Protein AF-A0A3P7KUK9-F1 (afdb_monomer)

Mean predicted aligned error: 14.79 Å

Solvent-accessible surface area (backbone atoms only — not comparable to full-atom values): 10837 Å² total; per-residue (Å²): 142,77,85,79,79,75,80,73,83,70,85,74,83,80,68,60,96,86,62,85,82,85,73,78,78,83,89,79,85,81,77,76,93,83,82,73,59,94,91,58,82,87,87,75,86,86,89,79,91,74,64,90,83,70,60,75,50,48,41,81,58,96,89,52,70,46,83,48,63,52,75,50,76,48,68,54,90,99,47,77,74,46,76,46,77,48,77,50,80,44,74,70,70,83,84,68,58,98,59,82,77,77,77,87,49,91,82,66,85,66,94,69,79,78,78,51,71,68,56,53,51,49,51,53,50,49,62,74,67,46,82,90,62,84,66,71,45,76,42,64,54,101,91,40,81,75,48,73,52,111

Sequence (150 aa):
MGAHVAFRDRPTTAISRSASTVYSSKPNVLFCDVELSHGESRQFNCEIPLPMHEVPPSFRGHLVRYLNRITVAVQHVRAPIKLMHIPIRIIPAVGVDDAPKVEKNPFLTGNMASATISQTMMAAVDEITAPKRAYMFSMTNAQGKVATMT

Radius of gyration: 25.28 Å; Cα contacts (8 Å, |Δi|>4): 97; chains: 1; bounding box: 64×76×61 Å

InterPro domains:
  IPR014848 Reduced growth phenotype protein 1 [PF08737] (21-95)
  IPR014848 Reduced growth phenotype protein 1 [PTHR12507] (20-112)

pLDDT: mean 76.37, std 16.91, range [35.62, 95.88]

Secondary structure (DSSP, 8-state):
----------------TT---S--PPP----SS----TT------------TTTS---EE-SS-EE-EEEEEEE--TTSPPEEEEEEE-----TT--SS------TT--S-PPPPPHHHHHHHHHHHHHS------EEEEETTEEEEEE-

Foldseek 3Di:
DDDPPPPDPDPDPDDPPPDDDQDDFDDDDQDDPDDADVVGDDDTDDDTDDDLPRQDFQDDDPVDGDWDWDWDWDDDVVDDIDIDTHTDGGDDCPPLDPDQPPPPPVPPPDDDDGDDSVRVVVVVVCVVPPPPDPPWDFDADPVGTDDIDD

Organism: Strongylus vulgaris (NCBI:txid40348)

Structure (mmCIF, N/CA/C/O backbone):
data_AF-A0A3P7KUK9-F1
#
_entry.id   AF-A0A3P7KUK9-F1
#
loop_
_atom_site.group_PDB
_atom_site.id
_atom_site.type_symbol
_atom_site.label_atom_id
_atom_site.label_alt_id
_atom_site.label_comp_id
_atom_site.label_asym_id
_atom_site.label_entity_id
_atom_site.label_seq_id
_atom_site.pdbx_PDB_ins_code
_atom_site.Cartn_x
_atom_site.Cartn_y
_atom_site.Cartn_z
_atom_site.occupancy
_atom_site.B_iso_or_equiv
_atom_site.auth_seq_id
_atom_site.auth_comp_id
_atom_site.auth_asym_id
_atom_site.auth_atom_id
_atom_site.pdbx_PDB_model_num
ATOM 1 N N . MET A 1 1 ? -27.101 -36.399 7.937 1.00 38.41 1 MET A N 1
ATOM 2 C CA . MET A 1 1 ? -26.782 -35.209 8.755 1.00 38.41 1 MET A CA 1
ATOM 3 C C . MET A 1 1 ? -25.519 -34.578 8.192 1.00 38.41 1 MET A C 1
ATOM 5 O O . MET A 1 1 ? -24.437 -35.066 8.471 1.00 38.41 1 MET A O 1
ATOM 9 N N . GLY A 1 2 ? -25.653 -33.578 7.320 1.00 35.88 2 GLY A N 1
ATOM 10 C CA . GLY A 1 2 ? -24.520 -32.827 6.775 1.00 35.88 2 GLY A CA 1
ATOM 11 C C . GLY A 1 2 ? -24.664 -31.376 7.206 1.00 35.88 2 GLY A C 1
ATOM 12 O O . GLY A 1 2 ? -25.622 -30.720 6.808 1.00 35.88 2 GLY A O 1
ATOM 13 N N . ALA A 1 3 ? -23.775 -30.906 8.078 1.00 37.09 3 ALA A N 1
ATOM 14 C CA . ALA A 1 3 ? -23.769 -29.523 8.530 1.00 37.09 3 ALA A CA 1
ATOM 15 C C . ALA A 1 3 ? -23.305 -28.629 7.374 1.00 37.09 3 ALA A C 1
ATOM 17 O O . ALA A 1 3 ? -22.135 -28.634 6.997 1.00 37.09 3 ALA A O 1
ATOM 18 N N . HIS A 1 4 ? -24.239 -27.877 6.796 1.00 36.06 4 HIS A N 1
ATOM 19 C CA . HIS A 1 4 ? -23.937 -26.818 5.844 1.00 36.06 4 HIS A CA 1
ATOM 20 C C . HIS A 1 4 ? -23.233 -25.694 6.615 1.00 36.06 4 HIS A C 1
ATOM 22 O O . HIS A 1 4 ? -23.861 -24.949 7.369 1.00 36.06 4 HIS A O 1
ATOM 28 N N . VAL A 1 5 ? -21.910 -25.602 6.485 1.00 39.75 5 VAL A N 1
ATOM 29 C CA . VAL A 1 5 ? -21.132 -24.502 7.061 1.00 39.75 5 VAL A CA 1
ATOM 30 C C . VAL A 1 5 ? -21.420 -23.265 6.217 1.00 39.75 5 VAL A C 1
ATOM 32 O O . VAL A 1 5 ? -20.861 -23.084 5.139 1.00 39.75 5 VAL A O 1
ATOM 35 N N . ALA A 1 6 ? -22.351 -22.436 6.687 1.00 37.38 6 ALA A N 1
ATOM 36 C CA . ALA A 1 6 ? -22.606 -21.123 6.119 1.00 37.38 6 ALA A CA 1
ATOM 37 C C . ALA A 1 6 ? -21.325 -20.285 6.230 1.00 37.38 6 ALA A C 1
ATOM 39 O O . ALA A 1 6 ? -20.898 -19.910 7.327 1.00 37.38 6 ALA A O 1
ATOM 40 N N . PHE A 1 7 ? -20.698 -20.018 5.086 1.00 36.16 7 PHE A N 1
ATOM 41 C CA . PHE A 1 7 ? -19.596 -19.076 4.973 1.00 36.16 7 PHE A CA 1
ATOM 42 C C . PHE A 1 7 ? -20.163 -17.695 5.317 1.00 36.16 7 PHE A C 1
ATOM 44 O O . PHE A 1 7 ? -20.912 -17.109 4.542 1.00 36.16 7 PHE A O 1
ATOM 51 N N . ARG A 1 8 ? -19.909 -17.220 6.540 1.00 35.62 8 ARG A N 1
ATOM 52 C CA . ARG A 1 8 ? -20.341 -15.890 6.976 1.00 35.62 8 ARG A CA 1
ATOM 53 C C . ARG A 1 8 ? -19.678 -14.855 6.073 1.00 35.62 8 ARG A C 1
ATOM 55 O O . ARG A 1 8 ? -18.452 -14.738 6.091 1.00 35.62 8 ARG A O 1
ATOM 62 N N . ASP A 1 9 ? -20.490 -14.098 5.342 1.00 42.16 9 ASP A N 1
ATOM 63 C CA . ASP A 1 9 ? -20.069 -12.883 4.653 1.00 42.16 9 ASP A CA 1
ATOM 64 C C . ASP A 1 9 ? -19.411 -11.947 5.671 1.00 42.16 9 ASP A C 1
ATOM 66 O O . ASP A 1 9 ? -20.064 -11.311 6.502 1.00 42.16 9 ASP A O 1
ATOM 70 N N . ARG A 1 10 ? -18.076 -11.898 5.648 1.00 49.19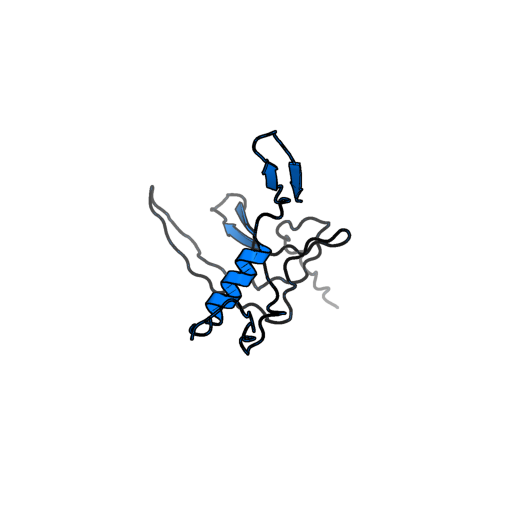 10 ARG A N 1
ATOM 71 C CA . ARG A 1 10 ? -17.335 -10.854 6.350 1.00 49.19 10 ARG A CA 1
ATOM 72 C C . ARG A 1 10 ? -17.710 -9.524 5.698 1.00 49.19 10 ARG A C 1
ATOM 74 O O . ARG A 1 10 ? -17.665 -9.440 4.470 1.00 49.19 10 ARG A O 1
ATOM 81 N N . PRO A 1 11 ? -18.029 -8.474 6.473 1.00 41.56 11 PRO A N 1
ATOM 82 C CA . PRO A 1 11 ? -18.232 -7.152 5.909 1.00 41.56 11 PRO A CA 1
ATOM 83 C C . PRO A 1 11 ? -16.924 -6.694 5.253 1.00 41.56 11 PRO A C 1
ATOM 85 O O . PRO A 1 11 ? -15.966 -6.308 5.921 1.00 41.56 11 PRO A O 1
ATOM 88 N N . THR A 1 12 ? -16.877 -6.797 3.925 1.00 51.41 12 THR A N 1
ATOM 89 C CA . THR A 1 12 ? -15.814 -6.244 3.088 1.00 51.41 12 THR A CA 1
ATOM 90 C C . THR A 1 12 ? -15.818 -4.734 3.275 1.00 51.41 12 THR A C 1
ATOM 92 O O . THR A 1 12 ? -16.816 -4.061 3.008 1.00 51.41 12 THR A O 1
ATOM 95 N N . THR A 1 13 ? -14.699 -4.190 3.746 1.00 52.66 13 THR A N 1
ATOM 96 C CA . THR A 1 13 ? -14.477 -2.753 3.897 1.00 52.66 13 THR A CA 1
ATOM 97 C C . THR A 1 13 ? -14.360 -2.107 2.515 1.00 52.66 13 THR A C 1
ATOM 99 O O . THR A 1 13 ? -13.278 -1.967 1.958 1.00 52.66 13 THR A O 1
ATOM 102 N N . ALA A 1 14 ? -15.521 -1.781 1.942 1.00 46.03 14 ALA A N 1
ATOM 103 C CA . ALA A 1 14 ? -15.763 -0.889 0.807 1.00 46.03 14 ALA A CA 1
ATOM 104 C C . ALA A 1 14 ? -14.575 -0.705 -0.164 1.00 46.03 14 ALA A C 1
ATOM 106 O O . ALA A 1 14 ? -13.935 0.347 -0.230 1.00 46.03 14 ALA A O 1
ATOM 107 N N . ILE A 1 15 ? -14.310 -1.732 -0.971 1.00 51.94 15 ILE A N 1
ATOM 108 C CA . ILE A 1 15 ? -13.615 -1.573 -2.250 1.00 51.94 15 ILE A CA 1
ATOM 109 C C . ILE A 1 15 ? -14.701 -1.308 -3.302 1.00 51.94 15 ILE A C 1
ATOM 111 O O . ILE A 1 15 ? -15.746 -1.956 -3.288 1.00 51.94 15 ILE A O 1
ATOM 115 N N . SER A 1 16 ? -14.494 -0.304 -4.164 1.00 49.31 16 SER A N 1
ATOM 116 C CA . SER A 1 16 ? -15.410 0.034 -5.265 1.00 49.31 16 SER A CA 1
ATOM 117 C C . SER A 1 16 ? -15.826 -1.232 -6.019 1.00 49.31 16 SER A C 1
ATOM 119 O O . SER A 1 16 ? -14.959 -2.013 -6.404 1.00 49.31 16 SER A O 1
ATOM 121 N N . ARG A 1 17 ? -17.129 -1.414 -6.282 1.00 52.97 17 ARG A N 1
ATOM 122 C CA . ARG A 1 17 ? -17.685 -2.601 -6.971 1.00 52.97 17 ARG A CA 1
ATOM 123 C C . ARG A 1 17 ? -17.087 -2.854 -8.369 1.00 52.97 17 ARG A C 1
ATOM 125 O O . ARG A 1 17 ? -17.307 -3.915 -8.933 1.00 52.97 17 ARG A O 1
ATOM 132 N N . SER A 1 18 ? -16.342 -1.894 -8.922 1.00 60.47 18 SER A N 1
ATOM 133 C CA . SER A 1 18 ? -15.690 -1.959 -10.235 1.00 60.47 18 SER A CA 1
ATOM 134 C C . SER A 1 18 ? -14.186 -2.275 -10.198 1.00 60.47 18 SER A C 1
ATOM 136 O O . SER A 1 18 ? -13.560 -2.321 -11.254 1.00 60.47 18 SER A O 1
ATOM 138 N N . ALA A 1 19 ? -13.574 -2.423 -9.018 1.00 68.00 19 ALA A N 1
ATOM 139 C CA . ALA A 1 19 ? -12.136 -2.650 -8.881 1.00 68.00 19 ALA A CA 1
ATOM 140 C C . ALA A 1 19 ? -11.863 -4.069 -8.369 1.00 68.00 19 ALA A C 1
ATOM 142 O O . ALA A 1 19 ? -12.209 -4.399 -7.237 1.00 68.00 19 ALA A O 1
ATOM 143 N N . SER A 1 20 ? -11.221 -4.895 -9.198 1.00 83.62 20 SER A N 1
ATOM 144 C CA . SER A 1 20 ? -10.747 -6.217 -8.783 1.00 83.62 20 SER A CA 1
ATOM 145 C C . SER A 1 20 ? -9.461 -6.080 -7.972 1.00 83.62 20 SER A C 1
ATOM 147 O O . SER A 1 20 ? -8.496 -5.463 -8.427 1.00 83.62 20 SER A O 1
ATOM 149 N 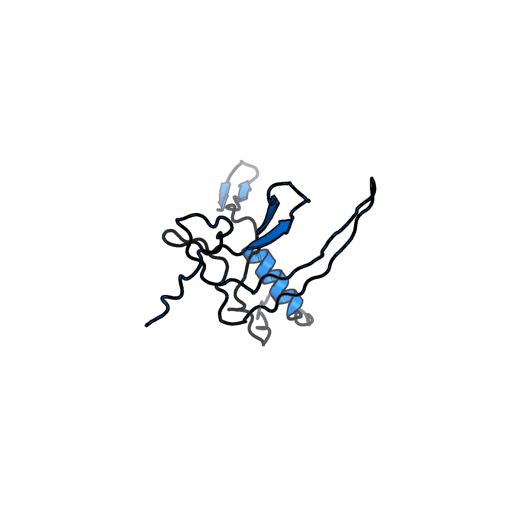N . THR A 1 21 ? -9.434 -6.668 -6.778 1.00 88.06 21 THR A N 1
ATOM 150 C CA . THR A 1 21 ? -8.219 -6.754 -5.962 1.00 88.06 21 THR A CA 1
ATOM 151 C C . THR A 1 21 ? -7.286 -7.793 -6.568 1.00 88.06 21 THR A C 1
ATOM 153 O O . THR A 1 21 ? -7.638 -8.964 -6.647 1.00 88.06 21 THR A O 1
ATOM 156 N N . VAL A 1 22 ? -6.099 -7.360 -6.990 1.00 88.06 22 VAL A N 1
ATOM 157 C CA . VAL A 1 22 ? -5.051 -8.255 -7.512 1.00 88.06 22 VAL A CA 1
ATOM 158 C C . VAL A 1 22 ? -4.165 -8.762 -6.380 1.00 88.06 22 VAL A C 1
ATOM 160 O O . VAL A 1 22 ? -3.839 -9.939 -6.325 1.00 88.06 22 VAL A O 1
ATOM 163 N N . TYR A 1 23 ? -3.826 -7.877 -5.442 1.00 89.44 23 TYR A N 1
ATOM 164 C CA . TYR A 1 23 ? -3.019 -8.190 -4.272 1.00 89.44 23 TYR A CA 1
ATOM 165 C C . TYR A 1 23 ? -3.566 -7.460 -3.044 1.00 89.44 23 TYR A C 1
ATOM 167 O O . TYR A 1 23 ? -3.952 -6.290 -3.121 1.00 89.44 23 TYR A O 1
ATOM 175 N N . SER A 1 24 ? -3.577 -8.150 -1.906 1.00 90.00 24 SER A N 1
ATOM 176 C CA . SER A 1 24 ? -3.794 -7.561 -0.586 1.00 90.00 24 SER A CA 1
ATOM 177 C C . SER A 1 24 ? -2.929 -8.302 0.421 1.00 90.00 24 SER A C 1
ATOM 179 O O . SER A 1 24 ? -3.021 -9.524 0.532 1.00 90.00 24 SER A O 1
ATOM 181 N N . SER A 1 25 ? -2.134 -7.569 1.196 1.00 90.44 25 SER A N 1
ATOM 182 C CA . SER A 1 25 ? -1.432 -8.153 2.336 1.00 90.44 25 SER A CA 1
ATOM 183 C C . SER A 1 25 ? -2.421 -8.563 3.433 1.00 90.44 25 SER A C 1
ATOM 185 O O . SER A 1 25 ? -3.587 -8.143 3.450 1.00 90.44 25 SER A O 1
ATOM 187 N N . LYS A 1 26 ? -1.945 -9.380 4.381 1.00 90.75 26 LYS A N 1
ATOM 188 C CA . LYS A 1 26 ? -2.677 -9.626 5.627 1.00 90.75 26 LYS A CA 1
ATOM 189 C C . LYS A 1 26 ? -2.776 -8.306 6.413 1.00 90.75 26 LYS A C 1
ATOM 191 O O . LYS A 1 26 ? -1.768 -7.606 6.518 1.00 90.75 26 LYS A O 1
ATOM 196 N N . PRO A 1 27 ? -3.956 -7.942 6.946 1.00 91.38 27 PRO A N 1
ATOM 197 C CA . PRO A 1 27 ? -4.087 -6.764 7.797 1.00 91.38 27 PRO A CA 1
ATOM 198 C C . PRO A 1 27 ? -3.258 -6.904 9.079 1.00 91.38 27 PRO A C 1
ATOM 200 O O . PRO A 1 27 ? -3.311 -7.950 9.725 1.00 91.38 27 PRO A O 1
ATOM 203 N N . ASN A 1 28 ? -2.562 -5.835 9.469 1.00 92.94 28 ASN A N 1
ATOM 204 C CA . ASN A 1 28 ? -1.810 -5.763 10.722 1.00 92.94 28 ASN A CA 1
ATOM 205 C C . ASN A 1 28 ? -2.550 -4.878 11.733 1.00 92.94 28 ASN A C 1
ATOM 207 O O . ASN A 1 28 ? -2.988 -3.775 11.400 1.00 92.94 28 ASN A O 1
ATOM 211 N N . VAL A 1 29 ? -2.673 -5.356 12.972 1.00 94.06 29 VAL A N 1
ATOM 212 C CA . VAL A 1 29 ? -3.226 -4.576 14.087 1.00 94.06 29 VAL A CA 1
ATOM 213 C C . VAL A 1 29 ? -2.110 -3.709 14.663 1.00 94.06 29 VAL A C 1
ATOM 215 O O . VAL A 1 29 ? -1.112 -4.236 15.140 1.00 94.06 29 VAL A O 1
ATOM 218 N N . LEU A 1 30 ? -2.268 -2.385 14.589 1.00 94.00 30 LEU A N 1
ATOM 219 C CA . LEU A 1 30 ? -1.258 -1.429 15.066 1.00 94.00 30 LEU A CA 1
ATOM 220 C C . LEU A 1 30 ? -1.357 -1.165 16.569 1.00 94.00 30 LEU A C 1
ATOM 222 O O . LEU A 1 30 ? -0.346 -0.972 17.235 1.00 94.00 30 LEU A O 1
ATOM 226 N N . PHE A 1 31 ? -2.580 -1.133 17.088 1.00 93.25 31 PHE A N 1
ATOM 227 C CA . PHE A 1 31 ? -2.875 -0.889 18.490 1.00 93.25 31 PHE A CA 1
ATOM 228 C C . PHE A 1 31 ? -4.252 -1.449 18.839 1.00 93.25 31 PHE A C 1
ATOM 230 O O . PHE A 1 31 ? -5.123 -1.575 17.975 1.00 93.25 31 PHE A O 1
ATOM 237 N N . CYS A 1 32 ? -4.444 -1.719 20.125 1.00 91.38 32 CYS A N 1
ATOM 238 C CA . CYS A 1 32 ? -5.742 -1.920 20.755 1.00 91.38 32 CYS A CA 1
ATOM 239 C C . CYS A 1 32 ? -5.850 -0.899 21.890 1.00 91.38 32 CYS A C 1
ATOM 241 O O . CYS A 1 32 ? -4.833 -0.586 22.507 1.00 91.38 32 CYS A O 1
ATOM 243 N N . ASP A 1 33 ? -7.052 -0.374 22.129 1.00 89.50 33 ASP A N 1
ATOM 244 C CA . ASP A 1 33 ? -7.363 0.463 23.296 1.00 89.50 33 ASP A CA 1
ATOM 245 C C . ASP A 1 33 ? -6.377 1.625 23.521 1.00 89.50 33 ASP A C 1
ATOM 247 O O . ASP A 1 33 ? -5.834 1.824 24.605 1.00 89.50 33 ASP A O 1
ATOM 251 N N . VAL A 1 34 ? -6.113 2.400 22.461 1.00 91.81 34 VAL A N 1
ATOM 252 C CA . VAL A 1 34 ? -5.274 3.596 22.575 1.00 91.81 34 VAL A CA 1
ATOM 253 C C . VAL A 1 34 ? -6.076 4.742 23.190 1.00 91.81 34 VAL A C 1
ATOM 255 O O . VAL A 1 34 ? -7.109 5.154 22.663 1.00 91.81 34 VAL A O 1
ATOM 258 N N . GLU A 1 35 ? -5.564 5.288 24.283 1.00 92.75 35 GLU A N 1
ATOM 259 C CA . GLU A 1 35 ? -6.049 6.525 24.888 1.00 92.75 35 GLU A CA 1
ATOM 260 C C . GLU A 1 35 ? -5.024 7.627 24.619 1.00 92.75 35 GLU A C 1
ATOM 262 O O . GLU A 1 35 ? -3.822 7.417 24.791 1.00 92.75 35 GLU A O 1
ATOM 267 N N . LEU A 1 36 ? -5.499 8.781 24.148 1.00 92.62 36 LEU A N 1
ATOM 268 C CA . LEU A 1 36 ? -4.673 9.948 23.848 1.00 92.62 36 LEU A CA 1
ATOM 269 C C . LEU A 1 36 ? -5.240 11.162 24.577 1.00 92.62 36 LEU A C 1
ATOM 271 O O . LEU A 1 36 ? -6.423 11.484 24.438 1.00 92.62 36 LEU A O 1
ATOM 275 N N . SER A 1 37 ? -4.385 11.851 25.322 1.00 95.38 37 SER A N 1
ATOM 276 C CA . SER A 1 37 ? -4.702 13.139 25.934 1.00 95.38 37 SER A CA 1
ATOM 277 C C . SER A 1 37 ? -4.680 14.268 24.897 1.00 95.38 37 SER A C 1
ATOM 279 O O . SER A 1 37 ? -4.163 14.124 23.789 1.00 95.38 37 SER A O 1
ATOM 281 N N . HIS A 1 38 ? -5.220 15.435 25.249 1.00 94.56 38 HIS A N 1
ATOM 282 C CA . HIS A 1 38 ? -5.172 16.615 24.383 1.00 94.56 38 HIS A CA 1
ATOM 283 C C . HIS A 1 38 ? -3.720 16.973 24.032 1.00 94.56 38 HIS A C 1
ATOM 285 O O . HIS A 1 38 ? -2.906 17.215 24.918 1.00 94.56 38 HIS A O 1
ATOM 291 N N . GLY A 1 39 ? -3.403 17.004 22.736 1.00 95.88 39 GLY A N 1
ATOM 292 C CA . GLY A 1 39 ? -2.048 17.275 22.245 1.00 95.88 39 GLY A CA 1
ATOM 293 C C . GLY A 1 39 ? -1.081 16.088 22.327 1.00 95.88 39 GLY A C 1
ATOM 294 O O . GLY A 1 39 ? 0.051 16.209 21.863 1.00 95.88 39 GLY A O 1
ATOM 295 N N . GLU A 1 40 ? -1.503 14.940 22.863 1.00 95.88 40 GLU A N 1
ATOM 296 C CA . GLU A 1 40 ? -0.703 13.716 22.848 1.00 95.88 40 GLU A CA 1
ATOM 297 C C . GLU A 1 40 ? -0.700 13.111 21.440 1.00 95.88 40 GLU A C 1
ATOM 299 O O . GLU A 1 40 ? -1.727 13.033 20.761 1.00 95.88 40 GLU A O 1
ATOM 304 N N . SER A 1 41 ? 0.466 12.642 21.006 1.00 94.25 41 SER A N 1
ATOM 305 C CA . SER A 1 41 ? 0.605 11.843 19.794 1.00 94.25 41 SER A CA 1
ATOM 306 C C . SER A 1 41 ? 1.343 10.555 20.128 1.00 94.25 41 SER A C 1
ATOM 308 O O . SER A 1 41 ? 2.279 10.551 20.927 1.00 94.25 41 SER A O 1
ATOM 310 N N . ARG A 1 42 ? 0.905 9.449 19.525 1.00 94.06 42 ARG A N 1
ATOM 311 C CA . ARG A 1 42 ? 1.592 8.159 19.608 1.00 94.06 42 ARG A CA 1
ATOM 312 C C . ARG A 1 42 ? 1.934 7.671 18.219 1.00 94.06 42 ARG A C 1
ATOM 314 O O . ARG A 1 42 ? 1.134 7.788 17.291 1.00 94.06 42 ARG A O 1
ATOM 321 N N . GLN A 1 43 ? 3.124 7.104 18.108 1.00 95.00 43 GLN A N 1
ATOM 322 C CA . GLN A 1 43 ? 3.639 6.546 16.873 1.00 95.00 43 GLN A CA 1
ATOM 323 C C . GLN A 1 43 ? 3.640 5.022 16.962 1.00 95.00 43 GLN A C 1
ATOM 325 O O . GLN A 1 43 ? 4.082 4.446 17.953 1.00 95.00 43 GLN A O 1
ATOM 330 N N . PHE A 1 44 ? 3.157 4.382 15.902 1.00 94.19 44 PHE A N 1
ATOM 331 C CA . PHE A 1 44 ? 3.154 2.933 15.746 1.00 94.19 44 PHE A CA 1
ATOM 332 C C . PHE A 1 44 ? 3.897 2.590 14.462 1.00 94.19 44 PHE A C 1
ATOM 334 O O . PHE A 1 44 ? 3.667 3.218 13.428 1.00 94.19 44 PHE A O 1
ATOM 341 N N . ASN A 1 45 ? 4.774 1.593 14.529 1.00 94.19 45 ASN A N 1
ATOM 342 C CA . ASN A 1 45 ? 5.544 1.126 13.383 1.00 94.19 45 ASN A CA 1
ATOM 343 C C . ASN A 1 45 ? 4.962 -0.194 12.880 1.00 94.19 45 ASN A C 1
ATOM 345 O O . ASN A 1 45 ? 4.523 -1.033 13.665 1.00 94.19 45 ASN A O 1
ATOM 349 N N . CYS A 1 46 ? 4.944 -0.367 11.562 1.00 91.81 46 CYS A N 1
ATOM 350 C CA . CYS A 1 46 ? 4.419 -1.558 10.915 1.00 91.81 46 CYS A CA 1
ATOM 351 C C . CYS A 1 46 ? 5.229 -1.861 9.670 1.00 91.81 46 CYS A C 1
ATOM 353 O O . CYS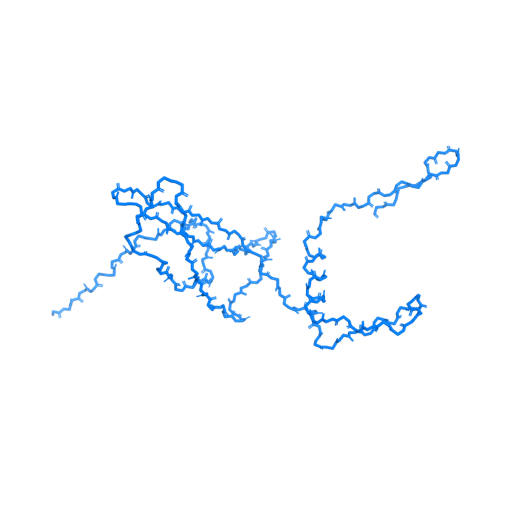 A 1 46 ? 5.394 -1.002 8.805 1.00 91.81 46 CYS A O 1
ATOM 355 N N . GLU A 1 47 ? 5.685 -3.102 9.581 1.00 91.88 47 GLU A N 1
ATOM 356 C CA . GLU A 1 47 ? 6.366 -3.624 8.411 1.00 91.88 47 GLU A CA 1
ATOM 357 C C . GLU A 1 47 ? 5.435 -4.590 7.689 1.00 91.88 47 GLU A C 1
ATOM 359 O O . GLU A 1 47 ? 4.822 -5.479 8.289 1.00 91.88 47 GLU A O 1
ATOM 364 N N . ILE A 1 48 ? 5.297 -4.383 6.383 1.00 88.31 48 ILE A N 1
ATOM 365 C CA . ILE A 1 48 ? 4.482 -5.225 5.517 1.00 88.31 48 ILE A CA 1
ATOM 366 C C . ILE A 1 48 ? 5.424 -5.794 4.457 1.00 88.31 48 ILE A C 1
ATOM 368 O O . ILE A 1 48 ? 5.866 -5.036 3.590 1.00 88.31 48 ILE A O 1
ATOM 372 N N . PRO A 1 49 ? 5.743 -7.100 4.499 1.00 85.50 49 PRO A N 1
ATOM 373 C CA . PRO A 1 49 ? 6.546 -7.712 3.453 1.00 85.50 49 PRO A CA 1
ATOM 374 C C . PRO A 1 49 ? 5.766 -7.682 2.134 1.00 85.50 49 PRO A C 1
ATOM 376 O O . PRO A 1 49 ? 4.580 -8.024 2.089 1.00 85.50 49 PRO A O 1
ATOM 379 N N . LEU A 1 50 ? 6.432 -7.256 1.062 1.00 82.94 50 LEU A N 1
ATOM 380 C CA . LEU A 1 50 ? 5.863 -7.220 -0.283 1.00 82.94 50 LEU A CA 1
ATOM 381 C C . LEU A 1 50 ? 6.464 -8.348 -1.132 1.00 82.94 50 LEU A C 1
ATOM 383 O O . LEU A 1 50 ? 7.688 -8.490 -1.160 1.00 82.94 50 LEU A O 1
ATOM 387 N N . PRO A 1 51 ? 5.643 -9.146 -1.837 1.00 83.69 51 PRO A N 1
ATOM 388 C CA . PRO A 1 51 ? 6.155 -10.149 -2.758 1.00 83.69 51 PRO A CA 1
ATOM 389 C C . PRO A 1 51 ? 6.769 -9.470 -3.987 1.00 83.69 51 PRO A C 1
ATOM 391 O O . PRO A 1 51 ? 6.121 -8.666 -4.652 1.00 83.69 51 PRO A O 1
ATOM 394 N N . MET A 1 52 ? 8.013 -9.820 -4.320 1.00 74.56 52 MET A N 1
ATOM 395 C CA . MET A 1 52 ? 8.769 -9.168 -5.402 1.00 74.56 52 MET A CA 1
ATOM 396 C C . MET A 1 52 ? 8.138 -9.339 -6.793 1.00 74.56 52 MET A C 1
ATOM 398 O O . MET A 1 52 ? 8.322 -8.487 -7.657 1.00 74.56 52 MET A O 1
ATOM 402 N N . HIS A 1 53 ? 7.392 -10.425 -7.017 1.00 73.88 53 HIS A N 1
ATOM 403 C CA . HIS A 1 53 ? 6.874 -10.783 -8.344 1.00 73.88 53 HIS A CA 1
ATOM 404 C C . HIS A 1 53 ? 5.347 -10.740 -8.468 1.00 73.88 53 HIS A C 1
ATOM 406 O O . HIS A 1 53 ? 4.832 -10.784 -9.581 1.00 73.88 53 HIS A O 1
ATOM 412 N N . GLU A 1 54 ? 4.611 -10.646 -7.359 1.00 77.06 54 GLU A N 1
ATOM 413 C CA . GLU A 1 54 ? 3.141 -10.726 -7.382 1.00 77.06 54 GLU A CA 1
ATOM 414 C C . GLU A 1 54 ? 2.465 -9.352 -7.358 1.00 77.06 54 GLU A C 1
ATOM 416 O O . GLU A 1 54 ? 1.275 -9.248 -7.659 1.00 77.06 54 GLU A O 1
ATOM 421 N N . VAL A 1 55 ? 3.197 -8.282 -7.014 1.00 85.00 55 VAL A N 1
ATOM 422 C CA . VAL A 1 55 ? 2.612 -6.939 -6.959 1.00 85.00 55 VAL A CA 1
ATOM 423 C C . VAL A 1 55 ? 2.815 -6.209 -8.291 1.00 85.00 55 VAL A C 1
ATOM 425 O O . VAL A 1 55 ? 3.953 -5.916 -8.664 1.00 85.00 55 VAL A O 1
ATOM 428 N N . PRO A 1 56 ? 1.735 -5.873 -9.021 1.00 86.44 56 PRO A N 1
ATOM 429 C CA . PRO A 1 56 ? 1.858 -5.206 -10.307 1.00 86.44 56 PRO A CA 1
ATOM 430 C C . PRO A 1 56 ? 2.365 -3.761 -10.148 1.00 86.44 56 PRO A C 1
ATOM 432 O O . PRO A 1 56 ? 1.989 -3.061 -9.195 1.00 86.44 56 PRO A O 1
ATOM 435 N N . PRO A 1 57 ? 3.157 -3.260 -11.113 1.00 87.69 57 PRO A N 1
ATOM 436 C CA . PRO A 1 57 ? 3.571 -1.866 -11.126 1.00 87.69 57 PRO A CA 1
ATOM 437 C C . PRO A 1 57 ? 2.362 -0.934 -11.257 1.00 87.69 57 PRO A C 1
ATOM 439 O O . PRO A 1 57 ? 1.340 -1.260 -11.868 1.00 87.69 57 PRO A O 1
ATOM 442 N N . SER A 1 58 ? 2.481 0.270 -10.703 1.00 87.94 58 SER A N 1
ATOM 443 C CA . SER A 1 58 ? 1.441 1.286 -10.819 1.00 87.94 58 SER A CA 1
ATOM 444 C C . SER A 1 58 ? 1.337 1.767 -12.266 1.00 87.94 58 SER A C 1
ATOM 446 O O . SER A 1 58 ? 2.243 2.412 -12.795 1.00 87.94 58 SER A O 1
ATOM 448 N N . PHE A 1 59 ? 0.191 1.506 -12.892 1.00 86.25 59 PHE A N 1
ATOM 449 C CA . PHE A 1 59 ? -0.029 1.752 -14.314 1.00 86.25 59 PHE A CA 1
ATOM 450 C C . PHE A 1 59 ? -1.391 2.398 -14.570 1.00 86.25 59 PHE A C 1
ATOM 452 O O . PHE A 1 59 ? -2.386 2.098 -13.910 1.00 86.25 59 PHE A O 1
ATOM 459 N N . ARG A 1 60 ? -1.448 3.295 -15.555 1.00 85.44 60 ARG A N 1
ATOM 460 C CA . ARG A 1 60 ? -2.679 3.956 -15.998 1.00 85.44 60 ARG A CA 1
ATOM 461 C C . ARG A 1 60 ? -2.721 3.948 -17.522 1.00 85.44 60 ARG A C 1
ATOM 463 O O . ARG A 1 60 ? -2.168 4.843 -18.151 1.00 85.44 60 ARG A O 1
ATOM 470 N N . GLY A 1 61 ? -3.366 2.936 -18.086 1.00 82.50 61 GLY A N 1
ATOM 471 C CA . GLY A 1 61 ? -3.652 2.840 -19.513 1.00 82.50 61 GLY A CA 1
ATOM 472 C C . GLY A 1 61 ? -5.083 3.259 -19.843 1.00 82.50 61 GLY A C 1
ATOM 473 O O . GLY A 1 61 ? -5.852 3.657 -18.968 1.00 82.50 61 GLY A O 1
ATOM 474 N N . HIS A 1 62 ? -5.439 3.133 -21.121 1.00 82.50 62 HIS A N 1
ATOM 475 C CA . HIS A 1 62 ? -6.778 3.445 -21.629 1.00 82.50 62 HIS A CA 1
ATOM 476 C C . HIS A 1 62 ? -7.832 2.424 -21.179 1.00 82.50 62 HIS A C 1
ATOM 478 O O . HIS A 1 62 ? -8.952 2.802 -20.858 1.00 82.50 62 HIS A O 1
ATOM 484 N N . LEU A 1 63 ? -7.461 1.139 -21.133 1.00 85.75 63 LEU A N 1
ATOM 485 C CA . LEU A 1 63 ? -8.373 0.033 -20.812 1.00 85.75 63 LEU A CA 1
ATOM 486 C C . LEU A 1 63 ? -8.252 -0.457 -19.365 1.00 85.75 63 LEU A C 1
ATOM 488 O O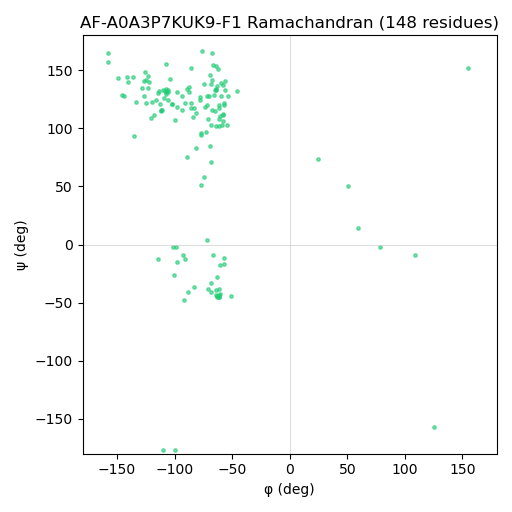 . LEU A 1 63 ? -9.201 -1.006 -18.818 1.00 85.75 63 LEU A O 1
ATOM 492 N N . VAL A 1 64 ? -7.083 -0.278 -18.741 1.00 84.62 64 VAL A N 1
ATOM 493 C CA . VAL A 1 64 ? -6.797 -0.802 -17.401 1.00 84.62 64 VAL A CA 1
ATOM 494 C C . VAL A 1 64 ? -5.985 0.186 -16.578 1.00 84.62 64 VAL A C 1
ATOM 496 O O . VAL A 1 64 ? -5.099 0.884 -17.083 1.00 84.62 64 VAL A O 1
ATOM 499 N N . ARG A 1 65 ? -6.276 0.224 -15.278 1.00 87.31 65 ARG A N 1
ATOM 500 C CA . ARG A 1 65 ? -5.565 1.034 -14.295 1.00 87.31 65 ARG A CA 1
ATOM 501 C C . ARG A 1 65 ? -5.248 0.188 -13.065 1.00 87.31 65 ARG A C 1
ATOM 503 O O . ARG A 1 65 ? -6.162 -0.304 -12.412 1.00 87.31 65 ARG A O 1
ATOM 510 N N . TYR A 1 66 ? -3.967 0.092 -12.728 1.00 89.12 66 TYR A N 1
ATOM 511 C CA . TYR A 1 66 ? -3.477 -0.527 -11.500 1.00 89.12 66 TYR A CA 1
ATOM 512 C C . TYR A 1 66 ? -3.193 0.561 -10.465 1.00 89.12 66 TYR A C 1
ATOM 514 O O . TYR A 1 66 ? -2.381 1.464 -10.687 1.00 89.12 66 TYR A O 1
ATOM 522 N N . LEU A 1 67 ? -3.909 0.493 -9.344 1.00 89.00 67 LEU A N 1
ATOM 523 C CA . LEU A 1 67 ? -3.799 1.427 -8.229 1.00 89.00 67 LEU A CA 1
ATOM 524 C C . LEU A 1 67 ? -3.308 0.689 -6.996 1.00 89.00 67 LEU A C 1
ATOM 526 O O . LEU A 1 67 ? -3.955 -0.247 -6.539 1.00 89.00 67 LEU A O 1
ATOM 530 N N . ASN A 1 68 ? -2.210 1.175 -6.432 1.00 90.06 68 ASN A N 1
ATOM 531 C CA . ASN A 1 68 ? -1.643 0.658 -5.201 1.00 90.06 68 ASN A CA 1
ATOM 532 C C . ASN A 1 68 ? -1.884 1.682 -4.082 1.00 90.06 68 ASN A C 1
ATOM 534 O O . ASN A 1 68 ? -1.687 2.886 -4.271 1.00 90.06 68 ASN A O 1
ATOM 538 N N . ARG A 1 69 ? -2.372 1.223 -2.928 1.00 92.12 69 ARG A N 1
ATOM 539 C CA . ARG A 1 69 ? -2.639 2.075 -1.759 1.00 92.12 69 ARG A CA 1
ATOM 540 C C . ARG A 1 69 ? -2.447 1.298 -0.465 1.00 92.12 69 ARG A C 1
ATOM 542 O O . ARG A 1 69 ? -2.856 0.143 -0.378 1.00 92.12 69 ARG A O 1
ATOM 549 N N . ILE A 1 70 ? -1.913 1.965 0.548 1.00 92.62 70 ILE A N 1
ATOM 550 C CA . ILE A 1 70 ? -1.959 1.502 1.934 1.00 92.62 70 ILE A CA 1
ATOM 551 C C . ILE A 1 70 ? -3.265 2.013 2.534 1.00 92.62 70 ILE A C 1
ATOM 553 O O . ILE A 1 70 ? -3.621 3.181 2.372 1.00 92.62 70 ILE A O 1
ATOM 557 N N . THR A 1 71 ? -4.009 1.132 3.193 1.00 93.88 71 THR A N 1
ATOM 558 C CA . THR A 1 71 ? -5.257 1.501 3.865 1.00 93.88 71 THR A CA 1
ATOM 559 C C . THR A 1 71 ? -5.073 1.361 5.364 1.00 93.88 71 THR A C 1
ATOM 561 O O . THR A 1 71 ? -4.777 0.272 5.845 1.00 93.88 71 THR A O 1
ATOM 564 N N . VAL A 1 72 ? -5.270 2.460 6.087 1.00 94.69 72 VAL A N 1
ATOM 565 C CA . VAL A 1 72 ? -5.274 2.486 7.550 1.00 94.69 72 VAL A CA 1
ATOM 566 C C . VAL A 1 72 ? -6.717 2.635 8.006 1.00 94.69 72 VAL A C 1
ATOM 568 O O . VAL A 1 72 ? -7.412 3.559 7.585 1.00 94.69 72 VAL A O 1
ATOM 571 N N . ALA A 1 73 ? -7.174 1.710 8.842 1.00 94.50 73 ALA A N 1
ATOM 572 C CA . ALA A 1 73 ? -8.502 1.743 9.434 1.00 94.50 73 ALA A CA 1
ATOM 573 C C . ALA A 1 73 ? -8.373 2.031 10.929 1.00 94.50 73 ALA A C 1
ATOM 575 O O . ALA A 1 73 ? -7.571 1.399 11.612 1.00 94.50 73 ALA A O 1
ATOM 576 N N . VAL A 1 74 ? -9.174 2.967 11.428 1.00 93.94 74 VAL A N 1
ATOM 577 C CA . VAL A 1 74 ? -9.244 3.300 12.853 1.00 93.94 74 VAL A CA 1
ATOM 578 C C . VAL A 1 74 ? -10.696 3.261 13.290 1.00 93.94 74 VAL A C 1
ATOM 580 O O . VAL A 1 74 ? -11.574 3.809 12.621 1.00 93.94 74 VAL A O 1
ATOM 583 N N . GLN A 1 75 ? -10.948 2.635 14.431 1.00 93.50 75 GLN A N 1
ATOM 584 C CA . GLN A 1 75 ? -12.267 2.590 15.038 1.00 93.50 75 GLN A CA 1
ATOM 585 C C . GLN A 1 75 ? -12.179 3.107 16.468 1.00 93.50 75 GLN A C 1
ATOM 587 O O . GLN A 1 75 ? -11.445 2.562 17.284 1.00 93.50 75 GLN A O 1
ATOM 592 N N . HIS A 1 76 ? -12.943 4.156 16.762 1.00 91.81 76 HIS A N 1
ATOM 593 C CA . HIS A 1 76 ? -13.188 4.566 18.139 1.00 91.81 76 HIS A CA 1
ATOM 594 C C . HIS A 1 76 ? -14.365 3.764 18.706 1.00 91.81 76 HIS A C 1
ATOM 596 O O . HIS A 1 76 ? -15.268 3.360 17.965 1.00 91.81 76 HIS A O 1
ATOM 602 N N . VAL A 1 77 ? -14.382 3.552 20.022 1.00 90.69 77 VAL A N 1
ATOM 603 C CA . VAL A 1 77 ? -15.471 2.851 20.712 1.00 90.69 77 VAL A CA 1
ATOM 604 C C . VAL A 1 77 ? -16.812 3.508 20.364 1.00 90.69 77 VAL A C 1
ATOM 606 O O . VAL A 1 77 ? -16.965 4.726 20.470 1.00 90.69 77 VAL A O 1
ATOM 609 N N . ARG A 1 78 ? -17.780 2.698 19.909 1.00 91.31 78 ARG A N 1
ATOM 610 C CA . ARG A 1 78 ? -19.129 3.124 19.470 1.00 91.31 78 ARG A CA 1
ATOM 611 C C . ARG A 1 78 ? -19.165 4.129 18.305 1.00 91.31 78 ARG A C 1
ATOM 613 O O . ARG A 1 78 ? -20.217 4.699 18.036 1.00 91.31 78 ARG A O 1
ATOM 620 N N . ALA A 1 79 ? -18.061 4.326 17.590 1.00 93.19 79 ALA A N 1
ATOM 621 C CA . ALA A 1 79 ? -18.011 5.157 16.391 1.00 93.19 79 ALA A CA 1
ATOM 622 C C . ALA A 1 79 ? -17.872 4.290 15.124 1.00 93.19 79 ALA A C 1
ATOM 624 O O . ALA A 1 79 ? -17.358 3.167 15.193 1.00 93.19 79 ALA A O 1
ATOM 625 N N . PRO A 1 80 ? -18.296 4.794 13.950 1.00 94.38 80 PRO A N 1
ATOM 626 C CA . PRO A 1 80 ? -18.017 4.132 12.682 1.00 94.38 80 PRO A CA 1
ATOM 627 C C . PRO A 1 80 ? -16.509 4.090 12.396 1.00 94.38 80 PRO A C 1
ATOM 629 O O . PRO A 1 80 ? -15.745 4.953 12.838 1.00 94.38 80 PRO A O 1
ATOM 632 N N . ILE A 1 81 ? -16.091 3.093 11.615 1.00 94.44 81 ILE A N 1
ATOM 633 C CA . ILE A 1 81 ? -14.702 2.945 11.169 1.00 94.44 81 ILE A CA 1
ATOM 634 C C . ILE A 1 81 ? -14.344 4.118 10.250 1.00 94.44 81 ILE A C 1
ATOM 636 O O . ILE A 1 81 ? -15.044 4.393 9.274 1.00 94.44 81 ILE A O 1
ATOM 640 N N . LYS A 1 82 ? -13.225 4.783 10.539 1.00 94.00 82 LYS A N 1
ATOM 641 C CA . LYS A 1 82 ? -12.612 5.790 9.670 1.00 94.00 82 LYS A CA 1
ATOM 642 C C . LYS A 1 82 ? -11.483 5.142 8.875 1.00 94.00 82 LYS A C 1
ATOM 644 O O . LYS A 1 82 ? -10.637 4.455 9.443 1.00 94.00 82 LYS A O 1
ATOM 649 N N . LEU A 1 83 ? -11.475 5.365 7.565 1.00 94.81 83 LEU A N 1
ATOM 650 C CA . LEU A 1 83 ? -10.479 4.826 6.641 1.00 94.81 83 LEU A CA 1
ATOM 651 C C . LEU A 1 83 ? -9.640 5.964 6.066 1.00 94.81 83 LEU A C 1
ATOM 653 O O . LEU A 1 83 ? -10.177 6.957 5.580 1.00 94.81 83 LEU A O 1
ATOM 657 N N . MET A 1 84 ? -8.325 5.785 6.081 1.00 93.81 84 MET A N 1
ATOM 658 C CA . MET A 1 84 ? -7.366 6.634 5.388 1.00 93.81 84 MET A CA 1
ATOM 659 C C . MET A 1 84 ? -6.681 5.811 4.299 1.00 93.81 84 MET A C 1
ATOM 661 O O . MET A 1 84 ? -6.194 4.709 4.554 1.00 93.81 84 MET A O 1
ATOM 665 N N . HIS A 1 85 ? -6.636 6.348 3.081 1.00 93.38 85 HIS A N 1
ATOM 666 C CA . HIS A 1 85 ? -5.973 5.713 1.946 1.00 93.38 85 HIS A CA 1
ATOM 667 C C . HIS A 1 85 ? -4.744 6.521 1.548 1.00 93.38 85 HIS A C 1
ATOM 669 O O . HIS A 1 85 ? -4.867 7.651 1.082 1.00 93.38 85 HIS A O 1
ATOM 675 N N . ILE A 1 86 ? -3.574 5.915 1.697 1.00 93.44 86 ILE A N 1
ATOM 676 C CA . ILE A 1 86 ? -2.293 6.490 1.299 1.00 93.44 86 ILE A CA 1
ATOM 677 C C . ILE A 1 86 ? -1.929 5.877 -0.058 1.00 93.44 86 ILE A C 1
ATOM 679 O O . ILE A 1 86 ? -1.620 4.683 -0.117 1.00 93.44 86 ILE A O 1
ATOM 683 N N . PRO A 1 87 ? -2.017 6.624 -1.172 1.00 91.88 87 PRO A N 1
ATOM 684 C CA . PRO A 1 87 ? -1.642 6.100 -2.478 1.00 91.88 87 PRO A CA 1
ATOM 685 C C . PRO A 1 87 ? -0.131 5.866 -2.537 1.00 91.88 87 PRO A C 1
ATOM 687 O O . PRO A 1 87 ? 0.650 6.705 -2.096 1.00 91.88 87 PRO A O 1
ATOM 690 N N . ILE A 1 88 ? 0.272 4.744 -3.125 1.00 89.19 88 ILE A N 1
ATOM 691 C CA . ILE A 1 88 ? 1.680 4.415 -3.360 1.00 89.19 88 ILE A CA 1
ATOM 692 C C . ILE A 1 88 ? 1.899 4.104 -4.840 1.00 89.19 88 ILE A C 1
ATOM 694 O O . ILE A 1 88 ? 1.006 3.613 -5.543 1.00 89.19 88 ILE A O 1
ATOM 698 N N . ARG A 1 89 ? 3.095 4.412 -5.341 1.00 86.44 89 ARG A N 1
ATOM 699 C CA . ARG A 1 89 ? 3.474 4.135 -6.725 1.00 86.44 89 ARG A CA 1
ATOM 700 C C . ARG A 1 89 ? 4.537 3.045 -6.741 1.00 86.44 89 ARG A C 1
ATOM 702 O O . ARG A 1 89 ? 5.625 3.251 -6.226 1.00 86.44 89 ARG A O 1
ATOM 709 N N . ILE A 1 90 ? 4.204 1.902 -7.331 1.00 85.62 90 ILE A N 1
ATOM 710 C CA . ILE A 1 90 ? 5.152 0.810 -7.550 1.00 85.62 90 ILE A CA 1
ATOM 711 C C . ILE A 1 90 ? 5.775 1.025 -8.918 1.00 85.62 90 ILE A C 1
ATOM 713 O O . ILE A 1 90 ? 5.060 1.126 -9.918 1.00 85.62 90 ILE A O 1
ATOM 717 N N . ILE A 1 91 ? 7.094 1.143 -8.945 1.00 80.56 91 ILE A N 1
ATOM 718 C CA . ILE A 1 91 ? 7.871 1.352 -10.160 1.00 80.56 91 ILE A CA 1
ATOM 719 C C . ILE A 1 91 ? 8.635 0.052 -10.420 1.00 80.56 91 ILE A C 1
ATOM 721 O O . ILE A 1 91 ? 9.290 -0.446 -9.505 1.00 80.56 91 ILE A O 1
ATOM 725 N N . PRO A 1 92 ? 8.513 -0.542 -11.617 1.00 74.50 92 PRO A N 1
ATOM 726 C CA . PRO A 1 92 ? 9.256 -1.750 -11.935 1.00 74.50 92 PRO A CA 1
ATOM 727 C C . PRO A 1 92 ? 10.750 -1.419 -12.008 1.00 74.50 92 PRO A C 1
ATOM 729 O O . PRO A 1 92 ? 11.124 -0.391 -12.564 1.00 74.50 92 PRO A O 1
ATOM 732 N N . ALA A 1 93 ? 11.605 -2.313 -11.516 1.00 68.56 93 ALA A N 1
ATOM 733 C CA . ALA A 1 93 ? 13.062 -2.170 -11.618 1.00 68.56 93 ALA A CA 1
ATOM 734 C C . ALA A 1 93 ? 13.606 -2.387 -13.050 1.00 68.56 93 ALA A C 1
ATOM 736 O O . ALA A 1 93 ? 14.813 -2.393 -13.269 1.00 68.56 93 ALA A O 1
ATOM 737 N N . VAL A 1 94 ? 12.728 -2.600 -14.036 1.00 58.75 94 VAL A N 1
ATOM 738 C CA . VAL A 1 94 ? 13.101 -2.926 -15.417 1.00 58.75 94 VAL A CA 1
ATOM 739 C C . VAL A 1 94 ? 13.845 -1.740 -16.037 1.00 58.75 94 VAL A C 1
ATOM 741 O O . VAL A 1 94 ? 13.259 -0.677 -16.224 1.00 58.75 94 VAL A O 1
ATOM 744 N N . GLY A 1 95 ? 15.127 -1.939 -16.353 1.00 53.00 95 GLY A N 1
ATOM 745 C CA . GLY A 1 95 ? 16.033 -0.912 -16.883 1.00 53.00 95 GLY A CA 1
ATOM 746 C C . GLY A 1 95 ? 17.114 -0.450 -15.900 1.00 53.00 95 GLY A C 1
ATOM 747 O O . GLY A 1 95 ? 18.046 0.233 -16.317 1.00 53.00 95 GLY A O 1
ATOM 748 N N . VAL A 1 96 ? 17.039 -0.852 -14.627 1.00 53.84 96 VAL A N 1
ATOM 749 C CA . VAL A 1 96 ? 18.172 -0.762 -13.698 1.00 53.84 96 VAL A CA 1
ATOM 750 C C . VAL A 1 96 ? 19.061 -1.971 -13.977 1.00 53.84 96 VAL A C 1
ATOM 752 O O . VAL A 1 96 ? 18.905 -3.023 -13.367 1.00 53.84 96 VAL A O 1
ATOM 755 N N . ASP A 1 97 ? 19.925 -1.863 -14.985 1.00 54.03 97 ASP A N 1
ATOM 756 C CA . ASP A 1 97 ? 20.979 -2.855 -15.181 1.00 54.03 97 ASP A CA 1
ATOM 757 C C . ASP A 1 97 ? 21.858 -2.862 -13.912 1.00 54.03 97 ASP A C 1
ATOM 759 O O . ASP A 1 97 ? 22.336 -1.808 -13.490 1.00 54.03 97 ASP A O 1
ATOM 763 N N . ASP A 1 98 ? 22.099 -4.034 -13.307 1.00 54.19 98 ASP A N 1
ATOM 764 C CA . ASP A 1 98 ? 23.029 -4.193 -12.164 1.00 54.19 98 ASP A CA 1
ATOM 765 C C . ASP A 1 98 ? 24.452 -3.699 -12.497 1.00 54.19 98 ASP A C 1
ATOM 767 O O . ASP A 1 98 ? 25.273 -3.453 -11.612 1.00 54.19 98 ASP A O 1
ATOM 771 N N . ALA A 1 99 ? 24.745 -3.535 -13.790 1.00 53.66 99 ALA A N 1
ATOM 772 C CA . ALA A 1 99 ? 25.947 -2.904 -14.287 1.00 53.66 99 ALA A CA 1
ATOM 773 C C . ALA A 1 99 ? 25.633 -1.466 -14.739 1.00 53.66 99 ALA A C 1
ATOM 775 O O . ALA A 1 99 ? 24.841 -1.287 -15.669 1.00 53.66 99 ALA A O 1
ATOM 776 N N . PRO A 1 100 ? 26.285 -0.438 -14.164 1.00 54.31 100 PRO A N 1
ATOM 777 C CA . PRO A 1 100 ? 26.184 0.917 -14.682 1.00 54.31 100 PRO A CA 1
ATOM 778 C C . PRO A 1 100 ? 26.650 0.902 -16.140 1.00 54.31 100 PRO A C 1
ATOM 780 O O . PRO A 1 100 ? 27.823 0.648 -16.435 1.00 54.31 100 PRO A O 1
ATOM 783 N N . LYS A 1 101 ? 25.731 1.145 -17.080 1.00 55.12 101 LYS A N 1
ATOM 784 C CA . LYS A 1 101 ? 26.113 1.432 -18.461 1.00 55.12 101 LYS A CA 1
ATOM 785 C C . LYS A 1 101 ? 26.955 2.696 -18.410 1.00 55.12 101 LYS A C 1
ATOM 787 O O . LYS A 1 101 ? 26.436 3.772 -18.140 1.00 55.12 101 LYS A O 1
ATOM 792 N N . VAL A 1 102 ? 28.260 2.554 -18.633 1.00 58.66 102 VAL A N 1
ATOM 793 C CA . VAL A 1 102 ? 29.153 3.697 -18.818 1.00 58.66 102 VAL A CA 1
ATOM 794 C C . VAL A 1 102 ? 28.615 4.458 -20.020 1.00 58.66 102 VAL A C 1
ATOM 796 O O . VAL A 1 102 ? 28.769 4.013 -21.162 1.00 58.66 102 VAL A O 1
ATOM 799 N N . GLU A 1 103 ? 27.926 5.568 -19.767 1.00 56.88 103 GLU A N 1
ATOM 800 C CA . GLU A 1 103 ? 27.524 6.487 -20.817 1.00 56.88 103 GLU A CA 1
ATOM 801 C C . GLU A 1 103 ? 28.802 6.943 -21.517 1.00 56.88 103 GLU A C 1
ATOM 803 O O . GLU A 1 103 ? 29.596 7.712 -20.978 1.00 56.88 103 GLU A O 1
ATOM 808 N N . LYS A 1 104 ? 29.029 6.440 -22.735 1.00 60.78 104 LYS A N 1
ATOM 809 C CA . LYS A 1 104 ? 30.092 6.913 -23.627 1.00 60.78 104 LYS A CA 1
ATOM 810 C C . LYS A 1 104 ? 29.682 8.264 -24.203 1.00 60.78 104 LYS A C 1
ATOM 812 O O . LYS A 1 104 ? 29.524 8.414 -25.411 1.00 60.78 104 LYS A O 1
ATOM 817 N N . ASN A 1 105 ? 29.431 9.227 -23.329 1.00 63.44 105 ASN A N 1
ATOM 818 C CA . ASN A 1 105 ? 29.134 10.584 -23.719 1.00 63.44 105 ASN A CA 1
ATOM 819 C C . ASN A 1 105 ? 30.474 11.291 -23.998 1.00 63.44 105 ASN A C 1
ATOM 821 O O . ASN A 1 105 ? 31.253 11.494 -23.066 1.00 63.44 105 ASN A O 1
ATOM 825 N N . PRO A 1 106 ? 30.767 11.669 -25.257 1.00 64.62 106 PRO A N 1
ATOM 826 C CA . PRO A 1 106 ? 32.038 12.294 -25.624 1.00 64.62 106 PRO A CA 1
ATOM 827 C C . PRO A 1 106 ? 32.233 13.689 -25.004 1.00 64.62 106 PRO A C 1
ATOM 829 O O . PRO A 1 106 ? 33.331 14.233 -25.086 1.00 64.62 106 PRO A O 1
ATOM 832 N N . PHE A 1 107 ? 31.200 14.261 -24.372 1.00 63.16 107 PHE A N 1
ATOM 833 C CA . PHE A 1 107 ? 31.268 15.524 -23.631 1.00 63.16 107 PHE A CA 1
ATOM 834 C C . PHE A 1 107 ? 31.605 15.343 -22.144 1.00 63.16 107 PHE A C 1
ATOM 836 O O . PHE A 1 107 ? 31.925 16.319 -21.468 1.00 63.16 107 PHE A O 1
ATOM 843 N N . LEU A 1 108 ? 31.553 14.114 -21.618 1.00 62.00 108 LEU A N 1
ATOM 844 C CA . LEU A 1 108 ? 31.924 13.813 -20.236 1.00 62.00 108 LEU A CA 1
ATOM 845 C C . LEU A 1 108 ? 33.424 13.499 -20.167 1.00 62.00 108 LEU A C 1
ATOM 847 O O . LEU A 1 108 ? 33.854 12.352 -20.068 1.00 62.00 108 LEU A O 1
ATOM 851 N N . THR A 1 109 ? 34.249 14.539 -20.250 1.00 57.38 109 THR A N 1
ATOM 852 C CA . THR A 1 109 ? 35.693 14.435 -20.015 1.00 57.38 109 THR A CA 1
ATOM 853 C C . THR A 1 109 ? 35.974 14.353 -18.516 1.00 57.38 109 THR A C 1
ATOM 855 O O . THR A 1 109 ? 36.061 15.380 -17.845 1.00 57.38 109 THR A O 1
ATOM 858 N N . GLY A 1 110 ? 36.130 13.147 -17.972 1.00 61.56 110 GLY A N 1
ATOM 859 C CA . GLY A 1 110 ? 36.654 12.970 -16.617 1.00 61.56 110 GLY A CA 1
ATOM 860 C C . GLY A 1 110 ? 36.219 11.681 -15.935 1.00 61.56 110 GLY A C 1
ATOM 861 O O . GLY A 1 110 ? 35.150 11.144 -16.205 1.00 61.56 110 GLY A O 1
ATOM 862 N N . ASN A 1 111 ? 37.068 11.211 -15.021 1.00 59.59 111 ASN A N 1
ATOM 863 C CA . ASN A 1 111 ? 36.875 10.031 -14.183 1.00 59.59 111 ASN A CA 1
ATOM 864 C C . ASN A 1 111 ? 35.746 10.289 -13.161 1.00 59.59 111 ASN A C 1
ATOM 866 O O . ASN A 1 111 ? 36.005 10.519 -11.980 1.00 59.59 111 ASN A O 1
ATOM 870 N N . MET A 1 112 ? 34.493 10.346 -13.618 1.00 60.94 112 MET A N 1
ATOM 871 C CA . MET A 1 112 ? 33.345 10.447 -12.721 1.00 60.94 112 MET A CA 1
ATOM 872 C C . MET A 1 112 ? 33.148 9.108 -12.016 1.00 60.94 112 MET A C 1
ATOM 874 O O . MET A 1 112 ? 33.106 8.056 -12.654 1.00 60.94 112 MET A O 1
ATOM 878 N N . ALA A 1 113 ? 33.061 9.148 -10.685 1.00 66.19 113 ALA A N 1
ATOM 879 C CA . ALA A 1 113 ? 32.694 7.979 -9.904 1.00 66.19 113 ALA A CA 1
ATOM 880 C C . ALA A 1 113 ? 31.344 7.453 -10.409 1.00 66.19 113 ALA A C 1
ATOM 882 O O . ALA A 1 113 ? 30.411 8.230 -10.616 1.00 66.19 113 ALA A O 1
ATOM 883 N N . SER A 1 114 ? 31.258 6.142 -10.632 1.00 66.44 114 SER A N 1
ATOM 884 C CA . SER A 1 114 ? 30.010 5.521 -11.067 1.00 66.44 114 SER A CA 1
ATOM 885 C C . SER A 1 114 ? 28.905 5.804 -10.051 1.00 66.44 114 SER A C 1
ATOM 887 O O . SE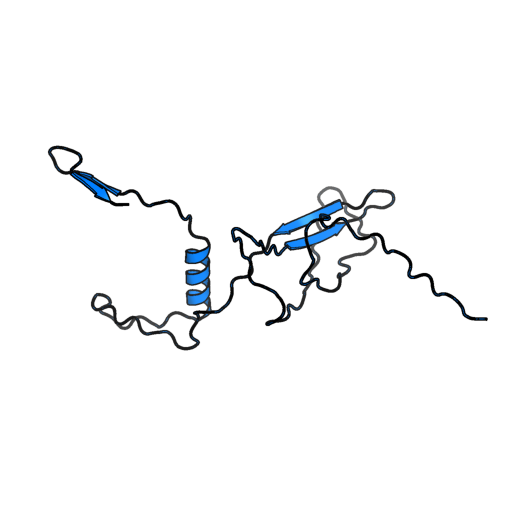R A 1 114 ? 29.133 5.694 -8.846 1.00 66.44 114 SER A O 1
ATOM 889 N N . ALA A 1 115 ? 27.711 6.139 -10.537 1.00 66.94 115 ALA A N 1
ATOM 890 C CA . ALA A 1 115 ? 26.555 6.355 -9.680 1.00 66.94 115 ALA A CA 1
ATOM 891 C C . ALA A 1 115 ? 26.230 5.084 -8.879 1.00 66.94 115 ALA A C 1
ATOM 893 O O . ALA A 1 115 ? 26.275 3.968 -9.407 1.00 66.94 115 ALA A O 1
ATOM 894 N N . THR A 1 116 ? 25.881 5.251 -7.604 1.00 77.62 116 THR A N 1
ATOM 895 C CA . THR A 1 116 ? 25.385 4.154 -6.762 1.00 77.62 116 THR A CA 1
ATOM 896 C C . THR A 1 116 ? 24.023 3.678 -7.282 1.00 77.62 116 THR A C 1
ATOM 898 O O . THR A 1 116 ? 23.258 4.454 -7.860 1.00 77.62 116 THR A O 1
ATOM 901 N N . ILE A 1 117 ? 23.660 2.418 -7.017 1.00 72.00 117 ILE A N 1
ATOM 902 C CA . ILE A 1 117 ? 22.338 1.855 -7.356 1.00 72.00 117 ILE A CA 1
ATOM 903 C C . ILE A 1 117 ? 21.203 2.760 -6.850 1.00 72.00 117 ILE A C 1
ATOM 905 O O . ILE A 1 117 ? 20.278 3.070 -7.594 1.00 72.00 117 ILE A O 1
ATOM 909 N N . SER A 1 118 ? 21.305 3.258 -5.614 1.00 72.75 118 SER A N 1
ATOM 910 C CA . SER A 1 118 ? 20.317 4.175 -5.033 1.00 72.75 118 SER A CA 1
ATOM 911 C C . SER A 1 118 ? 20.188 5.490 -5.806 1.00 72.75 118 SER A C 1
ATOM 913 O O . SER A 1 118 ? 19.076 5.975 -5.983 1.00 72.75 118 SER A O 1
ATOM 915 N N . GLN A 1 119 ? 21.293 6.053 -6.307 1.00 74.56 119 GLN A N 1
ATOM 916 C CA . GLN A 1 119 ? 21.280 7.273 -7.123 1.00 74.56 119 GLN A CA 1
ATOM 917 C C . GLN A 1 119 ? 20.626 7.022 -8.482 1.00 74.56 119 GLN A C 1
ATOM 919 O O . GLN A 1 119 ? 19.813 7.825 -8.927 1.00 74.56 119 GLN A O 1
ATOM 924 N N .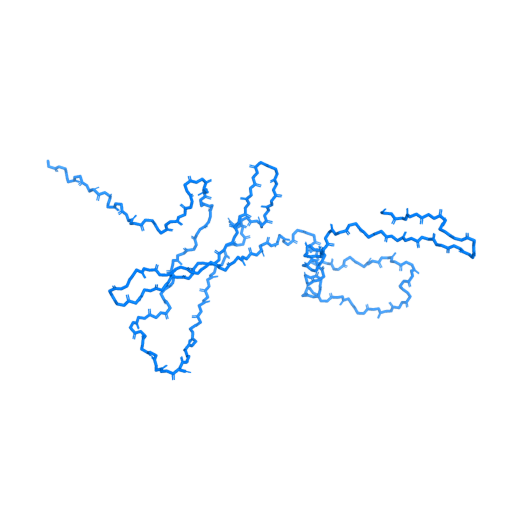 THR A 1 120 ? 20.920 5.876 -9.098 1.00 73.56 120 THR A N 1
ATOM 925 C CA . THR A 1 120 ? 20.311 5.461 -10.370 1.00 73.56 120 THR A CA 1
ATOM 926 C C . THR A 1 120 ? 18.805 5.238 -10.213 1.00 73.56 120 THR A C 1
ATOM 928 O O . THR A 1 120 ? 18.013 5.714 -11.024 1.00 73.56 120 THR A O 1
ATOM 931 N N . MET A 1 121 ? 18.385 4.579 -9.127 1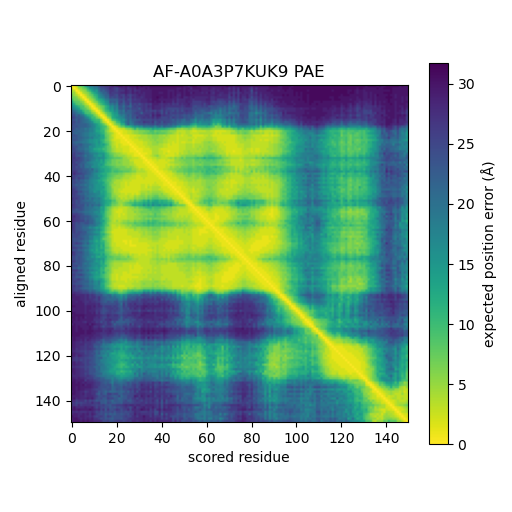.00 72.81 121 MET A N 1
ATOM 932 C CA . MET A 1 121 ? 16.968 4.397 -8.806 1.00 72.81 121 MET A CA 1
ATOM 933 C C . MET A 1 121 ? 16.265 5.729 -8.547 1.00 72.81 121 MET A C 1
ATOM 935 O O . MET A 1 121 ? 15.169 5.935 -9.060 1.00 72.81 121 MET A O 1
ATOM 939 N N . MET A 1 122 ? 16.883 6.641 -7.790 1.00 77.62 122 MET A N 1
ATOM 940 C CA . MET A 1 122 ? 16.319 7.975 -7.564 1.00 77.62 122 MET A CA 1
ATOM 941 C C . MET A 1 122 ? 16.171 8.752 -8.876 1.00 77.62 122 MET A C 1
ATOM 943 O O . MET A 1 122 ? 15.100 9.293 -9.116 1.00 77.62 122 MET A O 1
ATOM 947 N N . ALA A 1 123 ? 17.167 8.718 -9.765 1.00 73.50 123 ALA A N 1
ATOM 948 C CA . ALA A 1 123 ? 17.078 9.361 -11.077 1.00 73.50 123 ALA A CA 1
ATOM 949 C C . ALA A 1 123 ? 15.935 8.788 -11.938 1.00 73.50 123 ALA A C 1
ATOM 951 O O . ALA A 1 123 ? 15.171 9.546 -12.532 1.00 73.50 123 ALA A O 1
ATOM 952 N N . ALA A 1 124 ? 15.758 7.462 -11.954 1.00 73.62 124 ALA A N 1
ATOM 953 C CA . ALA A 1 124 ? 14.642 6.825 -12.657 1.00 73.62 124 ALA A CA 1
ATOM 954 C C . ALA A 1 124 ? 13.277 7.207 -12.051 1.00 73.62 124 ALA A C 1
ATOM 956 O O . ALA A 1 124 ? 12.302 7.432 -12.772 1.00 73.62 124 ALA A O 1
ATOM 957 N N . VAL A 1 125 ? 13.188 7.301 -10.720 1.00 76.12 125 VAL A N 1
ATOM 958 C CA . VAL A 1 125 ? 11.983 7.779 -10.026 1.00 76.12 125 VAL A CA 1
ATOM 959 C C . VAL A 1 125 ? 11.699 9.236 -10.390 1.00 76.12 125 VAL A C 1
ATOM 961 O O . VAL A 1 125 ? 10.551 9.555 -10.712 1.00 76.12 125 VAL A O 1
ATOM 964 N N . ASP A 1 126 ? 12.716 10.095 -10.394 1.00 75.25 126 ASP A N 1
ATOM 965 C CA . ASP A 1 126 ? 12.598 11.505 -10.766 1.00 75.25 126 ASP A CA 1
ATOM 966 C C . ASP A 1 126 ? 12.124 11.652 -12.213 1.00 75.25 126 ASP A C 1
ATOM 968 O O . ASP A 1 126 ? 11.172 12.384 -12.466 1.00 75.25 126 ASP A O 1
ATOM 972 N N . GLU A 1 127 ? 12.679 10.893 -13.158 1.00 74.12 127 GLU A N 1
ATOM 973 C CA . GLU A 1 127 ? 12.237 10.905 -14.557 1.00 74.12 127 GLU A CA 1
ATOM 974 C C . GLU A 1 127 ? 10.771 10.456 -14.709 1.00 74.12 127 GLU A C 1
ATOM 976 O O . GLU A 1 127 ? 9.970 11.090 -15.404 1.00 74.12 127 GLU A O 1
ATOM 981 N N . ILE A 1 128 ? 10.375 9.377 -14.027 1.00 71.62 128 ILE A N 1
ATOM 982 C CA . ILE A 1 128 ? 9.005 8.845 -14.096 1.00 71.62 128 ILE A CA 1
ATOM 983 C C . ILE A 1 128 ? 7.997 9.801 -13.447 1.00 71.62 128 ILE A C 1
ATOM 985 O O . ILE A 1 128 ? 6.832 9.848 -13.867 1.00 71.62 128 ILE A O 1
ATOM 989 N N . THR A 1 129 ? 8.417 10.512 -12.402 1.00 72.44 129 THR A N 1
ATOM 990 C CA . THR A 1 129 ? 7.578 11.457 -11.652 1.00 72.44 129 THR A CA 1
ATOM 991 C C . THR A 1 129 ? 7.670 12.891 -12.164 1.00 72.44 129 THR A C 1
ATOM 993 O O . THR A 1 129 ? 6.833 13.713 -11.778 1.00 72.44 129 THR A O 1
ATOM 996 N N . ALA A 1 130 ? 8.599 13.176 -13.080 1.00 74.56 130 ALA A N 1
ATOM 997 C CA . ALA A 1 130 ? 8.776 14.486 -13.674 1.00 74.56 130 ALA A CA 1
ATOM 998 C C . ALA A 1 130 ? 7.468 14.975 -14.323 1.00 74.56 130 ALA A C 1
ATOM 1000 O O . ALA A 1 130 ? 6.747 14.201 -14.972 1.00 74.56 130 ALA A O 1
ATOM 1001 N N . PRO A 1 131 ? 7.137 16.272 -14.192 1.00 72.50 131 PRO A N 1
ATOM 1002 C CA . PRO A 1 131 ? 5.995 16.848 -14.881 1.00 72.50 131 PRO A CA 1
ATOM 1003 C C . PRO A 1 131 ? 6.140 16.667 -16.397 1.00 72.50 131 PRO A C 1
ATOM 1005 O O . PRO A 1 131 ? 6.963 17.316 -17.034 1.00 72.50 131 PRO A O 1
ATOM 1008 N N . LYS A 1 132 ? 5.296 15.829 -17.009 1.00 67.81 132 LYS A N 1
ATOM 1009 C CA . LYS A 1 132 ? 5.241 15.640 -18.472 1.00 67.81 132 LYS A CA 1
ATOM 1010 C C . LYS A 1 132 ? 4.514 16.793 -19.167 1.00 67.81 132 LYS A C 1
ATOM 1012 O O . LYS A 1 132 ? 3.549 16.584 -19.901 1.00 67.81 132 LYS A O 1
ATOM 1017 N N . ARG A 1 133 ? 4.915 18.029 -18.876 1.00 67.62 133 ARG A N 1
ATOM 1018 C CA . ARG A 1 133 ? 4.446 19.207 -19.606 1.00 67.62 133 ARG A CA 1
ATOM 1019 C C . ARG A 1 133 ? 5.369 19.388 -20.806 1.00 67.62 133 ARG A C 1
ATOM 1021 O O . ARG A 1 133 ? 6.577 19.267 -20.654 1.00 67.62 133 ARG A O 1
ATOM 1028 N N . ALA A 1 134 ? 4.811 19.657 -21.985 1.00 67.94 134 ALA A N 1
ATOM 1029 C CA . ALA A 1 134 ? 5.627 19.993 -23.147 1.00 67.94 134 ALA A CA 1
ATOM 1030 C C . ALA A 1 134 ? 6.502 21.207 -22.799 1.00 67.94 134 ALA A C 1
ATOM 1032 O O . ALA A 1 134 ? 5.976 22.261 -22.422 1.00 67.94 134 ALA A O 1
ATOM 1033 N N . TYR A 1 135 ? 7.822 21.042 -22.875 1.00 67.56 135 TYR A N 1
ATOM 1034 C CA . TYR A 1 135 ? 8.755 22.139 -22.680 1.00 67.56 135 TYR A CA 1
ATOM 1035 C C . TYR A 1 135 ? 8.759 22.984 -23.955 1.00 67.56 135 TYR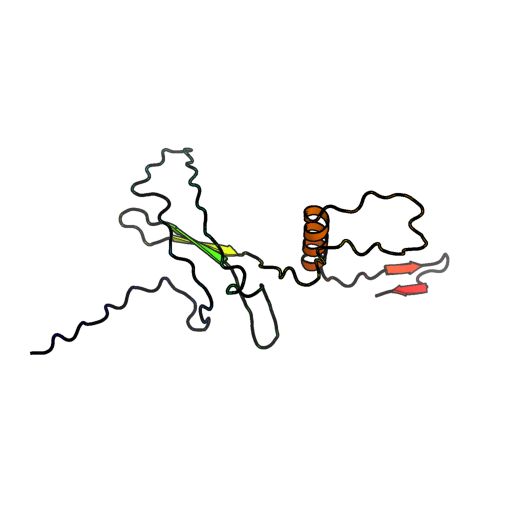 A C 1
ATOM 1037 O O . TYR A 1 135 ? 9.439 22.675 -24.923 1.00 67.56 135 TYR A O 1
ATOM 1045 N N . MET A 1 136 ? 7.942 24.037 -23.969 1.00 73.62 136 MET A N 1
ATOM 1046 C CA . MET A 1 136 ? 7.912 25.003 -25.063 1.00 73.62 136 MET A CA 1
ATOM 1047 C C . MET A 1 136 ? 9.010 26.044 -24.861 1.00 73.62 136 MET A C 1
ATOM 1049 O O . MET A 1 136 ? 8.902 26.900 -23.982 1.00 73.62 136 MET A O 1
ATOM 1053 N N . PHE A 1 137 ? 10.040 26.005 -25.700 1.00 78.81 137 PHE A N 1
ATOM 1054 C CA . PHE A 1 137 ? 11.098 27.010 -25.717 1.00 78.81 137 PHE A CA 1
ATOM 1055 C C . PHE A 1 137 ? 10.881 27.971 -26.886 1.00 78.81 137 PHE A C 1
ATOM 1057 O O . PHE A 1 137 ? 10.836 27.561 -28.048 1.00 78.81 137 PHE A O 1
ATOM 1064 N N . SER A 1 138 ? 10.734 29.267 -26.603 1.00 79.88 138 SER A N 1
ATOM 1065 C CA . SER A 1 138 ? 10.692 30.299 -27.641 1.00 79.88 138 SER A CA 1
ATOM 1066 C C . SER A 1 138 ? 12.106 30.738 -28.007 1.00 79.88 138 SER A C 1
ATOM 1068 O O . SER A 1 138 ? 12.807 31.319 -27.182 1.00 79.88 138 SER A O 1
ATOM 1070 N N . MET A 1 139 ? 12.501 30.514 -29.254 1.00 84.88 139 MET A N 1
ATOM 1071 C CA . MET A 1 139 ? 13.724 31.066 -29.818 1.00 84.88 139 MET A CA 1
ATOM 1072 C C . MET A 1 139 ? 13.429 32.471 -30.350 1.00 84.88 139 MET A C 1
ATOM 1074 O O . MET A 1 139 ? 12.548 32.641 -31.195 1.00 84.88 139 MET A O 1
ATOM 1078 N N . THR A 1 140 ? 14.143 33.479 -29.854 1.00 87.81 140 THR A N 1
ATOM 1079 C CA . THR A 1 140 ? 14.006 34.886 -30.266 1.00 87.81 140 THR A CA 1
ATOM 1080 C C . THR A 1 140 ? 15.355 35.440 -30.711 1.00 87.81 140 THR A C 1
ATOM 1082 O O . THR A 1 140 ? 16.370 35.151 -30.082 1.00 87.81 140 THR A O 1
ATOM 1085 N N . ASN A 1 141 ? 15.369 36.260 -31.760 1.00 88.25 141 ASN A N 1
ATOM 1086 C CA . ASN A 1 141 ? 16.508 37.096 -32.136 1.00 88.25 141 ASN A CA 1
ATOM 1087 C C . ASN A 1 141 ? 16.181 38.582 -31.877 1.00 88.25 141 ASN A C 1
ATOM 1089 O O . ASN A 1 141 ? 15.101 38.917 -31.392 1.00 88.25 141 ASN A O 1
ATOM 1093 N N . ALA A 1 142 ? 17.102 39.482 -32.232 1.00 85.94 142 ALA A N 1
ATOM 1094 C CA . ALA A 1 142 ? 16.929 40.929 -32.065 1.00 85.94 142 ALA A CA 1
ATOM 1095 C C . ALA A 1 142 ? 15.735 41.531 -32.843 1.00 85.94 142 ALA A C 1
ATOM 1097 O O . ALA A 1 142 ? 15.302 42.634 -32.529 1.00 85.94 142 ALA A O 1
ATOM 1098 N N . GLN A 1 143 ? 15.197 40.821 -33.840 1.00 82.81 143 GLN A N 1
ATOM 1099 C CA . GLN A 1 143 ? 14.020 41.213 -34.625 1.00 82.81 143 GLN A CA 1
ATOM 1100 C C . GLN A 1 143 ? 12.722 40.531 -34.156 1.00 82.81 143 GLN A C 1
ATOM 1102 O O . GLN A 1 143 ? 11.654 40.817 -34.693 1.00 82.81 143 GLN A O 1
ATOM 1107 N N . GLY A 1 144 ? 12.787 39.655 -33.148 1.00 83.56 144 GLY A N 1
ATOM 1108 C CA . GLY A 1 144 ? 11.623 39.028 -32.532 1.00 83.56 144 GLY A CA 1
ATOM 1109 C C . GLY A 1 144 ? 11.673 37.502 -32.515 1.00 83.56 144 GLY A C 1
ATOM 1110 O O . GLY A 1 144 ? 12.730 36.873 -32.525 1.00 83.56 144 GLY A O 1
ATOM 1111 N N . LYS A 1 145 ? 10.495 36.883 -32.414 1.00 83.75 145 LYS A N 1
ATOM 1112 C CA . LYS A 1 145 ? 10.343 35.430 -32.275 1.00 83.75 145 LYS A CA 1
ATOM 1113 C C . LYS A 1 145 ? 10.681 34.720 -33.587 1.00 83.75 145 LYS A C 1
ATOM 1115 O O . LYS A 1 145 ? 10.018 34.935 -34.592 1.00 83.75 145 LYS A O 1
ATOM 1120 N N . VAL A 1 146 ? 11.679 33.842 -33.540 1.00 86.56 146 VAL A N 1
ATOM 1121 C CA . VAL A 1 146 ? 12.167 33.052 -34.680 1.00 86.56 146 VAL A CA 1
ATOM 1122 C C . VAL A 1 146 ? 11.446 31.711 -34.754 1.00 86.56 146 VAL A C 1
ATOM 1124 O O . VAL A 1 146 ? 10.963 31.328 -35.813 1.00 86.56 146 VAL A O 1
ATOM 1127 N N . ALA A 1 147 ? 11.342 30.994 -33.632 1.00 84.19 147 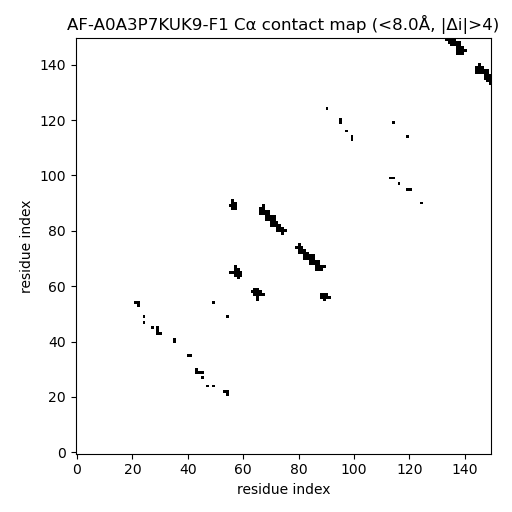ALA A N 1
ATOM 1128 C CA . ALA A 1 147 ? 10.729 29.669 -33.608 1.00 84.19 147 ALA A CA 1
ATOM 1129 C C . ALA A 1 147 ? 10.228 29.290 -32.210 1.00 84.19 147 ALA A C 1
ATOM 1131 O O . ALA A 1 147 ? 10.586 29.900 -31.201 1.00 84.19 147 ALA A O 1
ATOM 1132 N N . THR A 1 148 ? 9.392 28.260 -32.140 1.00 79.50 148 THR A N 1
ATOM 1133 C CA . THR A 1 148 ? 9.090 27.562 -30.888 1.00 79.50 148 THR A CA 1
ATOM 1134 C C . THR A 1 148 ? 9.500 26.116 -31.053 1.00 79.50 148 THR A C 1
ATOM 1136 O O . THR A 1 148 ? 9.034 25.462 -31.980 1.00 79.50 148 THR A O 1
ATOM 1139 N N . MET A 1 149 ? 10.385 25.648 -30.176 1.00 73.00 149 MET A N 1
ATOM 1140 C CA . MET A 1 149 ? 10.711 24.232 -30.070 1.00 73.00 149 MET A CA 1
ATOM 1141 C C . MET A 1 149 ? 9.810 23.619 -28.999 1.00 73.00 149 MET A C 1
ATOM 1143 O O . MET A 1 149 ? 9.693 24.170 -27.902 1.00 73.00 149 MET A O 1
ATOM 1147 N N . THR A 1 150 ? 9.140 22.533 -29.368 1.00 65.94 150 THR A N 1
ATOM 1148 C CA . THR A 1 150 ? 8.270 21.692 -28.532 1.00 65.94 150 THR A CA 1
ATOM 1149 C C . THR A 1 150 ? 8.850 20.303 -28.422 1.00 65.94 150 THR A C 1
ATOM 1151 O O . THR A 1 150 ? 9.354 19.834 -29.469 1.00 65.94 150 THR A O 1
#

Nearest PDB structures (foldseek):
  4o8t-assembly1_B  TM=2.111E-01  e=9.764E+00  Streptococcus pneumoniae R6